Protein AF-A0A916LFK8-F1 (afdb_monomer_lite)

Radius of gyration: 14.89 Å; chains: 1; bounding box: 32×15×42 Å

Secondary structure (DSSP, 8-state):
-HHHHHHHHHHHHHHHHHHHHHHHS-TT-HHHHHHHHHHHHHHHHHHHHHHHHHHHHHHTT-

Foldseek 3Di:
DVVLVVVLVVLVVVLVVLVVVLVPDDPVPVVVNVVSVVVSVVSVVVNVVSVVVVVVVVVVVD

Structure (mmCIF, N/CA/C/O backbone):
data_AF-A0A916LFK8-F1
#
_entry.id   AF-A0A916LFK8-F1
#
loop_
_atom_site.group_PDB
_atom_site.id
_atom_site.type_symbol
_atom_site.label_atom_id
_atom_site.label_alt_id
_atom_site.label_comp_id
_atom_site.label_asym_id
_atom_site.label_entity_id
_atom_site.label_seq_id
_atom_site.pdbx_PDB_ins_code
_atom_site.Cartn_x
_atom_site.Cartn_y
_atom_site.Cartn_z
_atom_site.occupancy
_atom_site.B_iso_or_equiv
_atom_site.auth_seq_id
_atom_site.auth_comp_id
_atom_site.auth_asym_id
_atom_site.auth_atom_id
_atom_site.pdbx_PDB_model_num
ATOM 1 N N . MET A 1 1 ? 6.043 3.828 -22.509 1.00 82.56 1 MET A N 1
ATOM 2 C CA . MET A 1 1 ? 5.744 3.415 -21.117 1.00 82.56 1 MET A CA 1
ATOM 3 C C . MET A 1 1 ? 4.423 3.951 -20.539 1.00 82.56 1 MET A C 1
ATOM 5 O O . MET A 1 1 ? 3.942 3.375 -19.574 1.00 82.56 1 MET A O 1
ATOM 9 N N . ALA A 1 2 ? 3.727 4.898 -21.193 1.00 88.69 2 ALA A N 1
ATOM 10 C CA . ALA A 1 2 ? 2.498 5.543 -20.685 1.00 88.69 2 ALA A CA 1
ATOM 11 C C . ALA A 1 2 ? 1.361 4.629 -20.168 1.00 88.69 2 ALA A C 1
ATOM 13 O O . ALA A 1 2 ? 0.534 5.062 -19.367 1.00 88.69 2 ALA A O 1
ATOM 14 N N . ALA A 1 3 ? 1.247 3.384 -20.642 1.00 91.31 3 ALA A N 1
ATOM 15 C CA . ALA A 1 3 ? 0.246 2.446 -20.127 1.00 91.31 3 ALA A CA 1
ATOM 16 C C . ALA A 1 3 ? 0.573 1.961 -18.702 1.00 91.31 3 ALA A C 1
ATOM 18 O O . ALA A 1 3 ? -0.345 1.861 -17.885 1.00 91.31 3 ALA A O 1
ATOM 19 N N . VAL A 1 4 ? 1.856 1.712 -18.419 1.00 92.12 4 VAL A N 1
ATOM 20 C CA . VAL A 1 4 ? 2.360 1.275 -17.110 1.00 92.12 4 VAL A CA 1
ATOM 21 C C . VAL A 1 4 ? 2.268 2.423 -16.108 1.00 92.12 4 VAL A C 1
ATOM 23 O O . VAL A 1 4 ? 1.713 2.234 -15.031 1.00 92.12 4 VAL A O 1
ATOM 26 N N . ASP A 1 5 ? 2.641 3.641 -16.511 1.00 93.19 5 ASP A N 1
ATOM 27 C CA . ASP A 1 5 ? 2.517 4.839 -15.666 1.00 93.19 5 ASP A CA 1
ATOM 28 C C . ASP A 1 5 ? 1.058 5.069 -15.228 1.00 93.19 5 ASP A C 1
ATOM 30 O O . ASP A 1 5 ? 0.758 5.281 -14.053 1.00 93.19 5 ASP A O 1
ATOM 34 N N . ARG A 1 6 ? 0.101 4.925 -16.160 1.00 96.56 6 ARG A N 1
ATOM 35 C CA . ARG A 1 6 ? -1.335 5.002 -15.836 1.00 96.56 6 ARG A CA 1
ATOM 36 C C . ARG A 1 6 ? -1.803 3.872 -14.915 1.00 96.56 6 ARG A C 1
ATOM 38 O O . ARG A 1 6 ? -2.773 4.060 -14.184 1.00 96.56 6 ARG A O 1
ATOM 45 N N . GLN A 1 7 ? -1.208 2.683 -14.999 1.00 96.62 7 GLN A N 1
ATOM 46 C CA . GLN A 1 7 ? -1.538 1.568 -14.105 1.00 96.62 7 GLN A CA 1
ATOM 47 C C . GLN A 1 7 ? -1.002 1.805 -12.692 1.00 96.62 7 GLN A C 1
ATOM 49 O O . GLN A 1 7 ? -1.759 1.601 -11.744 1.00 96.62 7 GLN A O 1
ATOM 54 N N . LEU A 1 8 ? 0.234 2.290 -12.560 1.00 96.69 8 LEU A N 1
ATOM 55 C CA . LEU A 1 8 ? 0.835 2.670 -11.281 1.00 96.69 8 LEU A CA 1
ATOM 56 C C . LEU A 1 8 ? 0.036 3.780 -10.592 1.00 96.69 8 LEU A C 1
ATOM 58 O O . LEU A 1 8 ? -0.324 3.622 -9.429 1.00 96.69 8 LEU A O 1
ATOM 62 N N . ALA A 1 9 ? -0.359 4.829 -11.321 1.00 97.31 9 ALA A N 1
ATOM 63 C CA . ALA A 1 9 ? -1.201 5.898 -10.775 1.00 97.31 9 ALA A CA 1
ATOM 64 C C . ALA A 1 9 ? -2.523 5.360 -10.194 1.00 97.31 9 ALA A C 1
ATOM 66 O O . ALA A 1 9 ? -2.875 5.651 -9.055 1.00 97.31 9 ALA A O 1
ATOM 67 N N . ARG A 1 10 ? -3.217 4.475 -10.925 1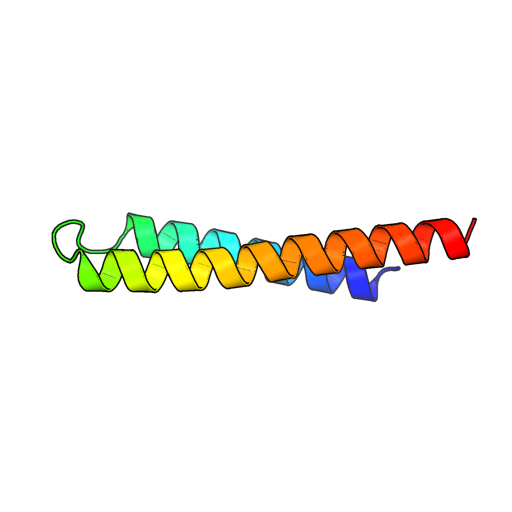.00 98.25 10 ARG A N 1
ATOM 68 C CA . ARG A 1 10 ? -4.455 3.850 -10.427 1.00 98.25 10 ARG A CA 1
ATOM 69 C C . ARG A 1 10 ? -4.236 2.957 -9.207 1.00 98.25 10 ARG A C 1
ATOM 71 O O . ARG A 1 10 ? -5.146 2.813 -8.393 1.00 98.25 10 ARG A O 1
ATOM 78 N N . LEU A 1 11 ? -3.092 2.284 -9.105 1.00 98.31 11 LEU A N 1
ATOM 79 C CA . LEU A 1 11 ? -2.768 1.483 -7.924 1.00 98.31 11 LEU A CA 1
ATOM 80 C C . LEU A 1 11 ? -2.476 2.383 -6.720 1.00 98.31 11 LEU A C 1
ATOM 82 O O . LEU A 1 11 ? -2.986 2.097 -5.639 1.00 98.31 11 LEU A O 1
ATOM 86 N N . ALA A 1 12 ? -1.756 3.488 -6.919 1.00 97.50 12 ALA A N 1
ATOM 87 C CA . ALA A 1 12 ? -1.504 4.485 -5.884 1.00 97.50 12 ALA A CA 1
ATOM 88 C C . ALA A 1 12 ? -2.812 5.083 -5.336 1.00 97.50 12 ALA A C 1
ATOM 90 O O . ALA A 1 12 ? -3.005 5.105 -4.121 1.00 97.50 12 ALA A O 1
ATOM 91 N N . ASP A 1 13 ? -3.759 5.445 -6.210 1.00 98.56 13 ASP A N 1
ATOM 92 C CA . ASP A 1 13 ? -5.081 5.940 -5.797 1.00 98.56 13 ASP A CA 1
ATOM 93 C C . ASP A 1 13 ? -5.836 4.912 -4.939 1.00 98.56 13 ASP A C 1
ATOM 95 O O . ASP A 1 13 ? -6.453 5.245 -3.926 1.00 98.56 13 ASP A O 1
ATOM 99 N N . ARG A 1 14 ? -5.767 3.627 -5.311 1.00 98.62 14 ARG A N 1
ATOM 100 C CA . ARG A 1 14 ? -6.408 2.537 -4.556 1.00 98.62 14 ARG A CA 1
ATOM 101 C C . ARG 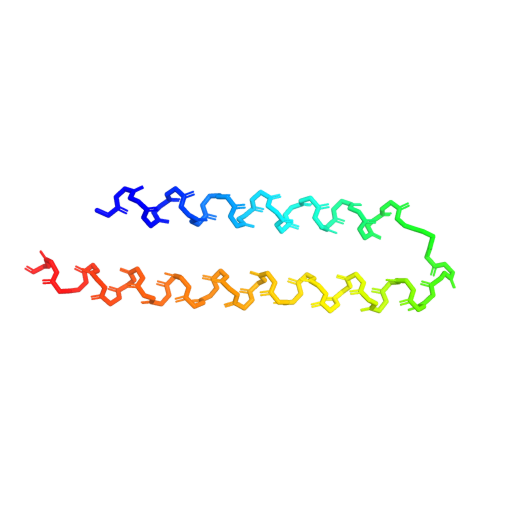A 1 14 ? -5.746 2.299 -3.202 1.00 98.62 14 ARG A C 1
ATOM 103 O O . ARG A 1 14 ? -6.451 2.014 -2.237 1.00 98.62 14 ARG A O 1
ATOM 110 N N . VAL A 1 15 ? -4.420 2.396 -3.130 1.00 98.62 15 VAL A N 1
ATOM 111 C CA . VAL A 1 15 ? -3.659 2.311 -1.875 1.00 98.62 15 VAL A CA 1
ATOM 112 C C . VA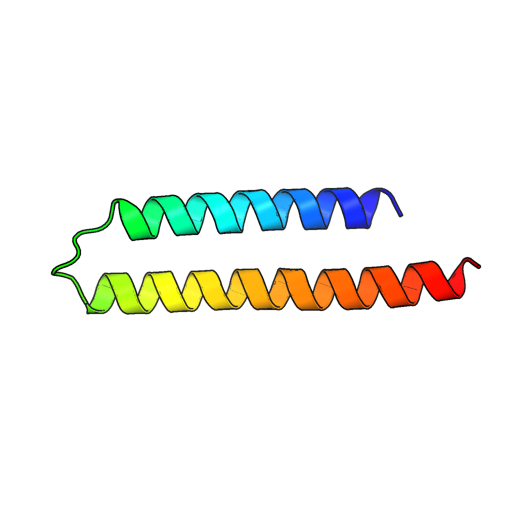L A 1 15 ? -4.048 3.463 -0.951 1.00 98.62 15 VAL A C 1
ATOM 114 O O . VAL A 1 15 ? -4.389 3.217 0.204 1.00 98.62 15 VAL A O 1
ATOM 117 N N . ALA A 1 16 ? -4.086 4.695 -1.466 1.00 98.56 16 ALA A N 1
ATOM 118 C CA . ALA A 1 16 ? -4.507 5.869 -0.706 1.00 98.56 16 ALA A CA 1
ATOM 119 C C . ALA A 1 16 ? -5.940 5.715 -0.172 1.00 98.56 16 ALA A C 1
ATOM 121 O O . ALA A 1 16 ? -6.170 5.886 1.023 1.00 98.56 16 ALA A O 1
ATOM 122 N N . ALA A 1 17 ? -6.879 5.284 -1.019 1.00 98.56 17 ALA A N 1
ATOM 123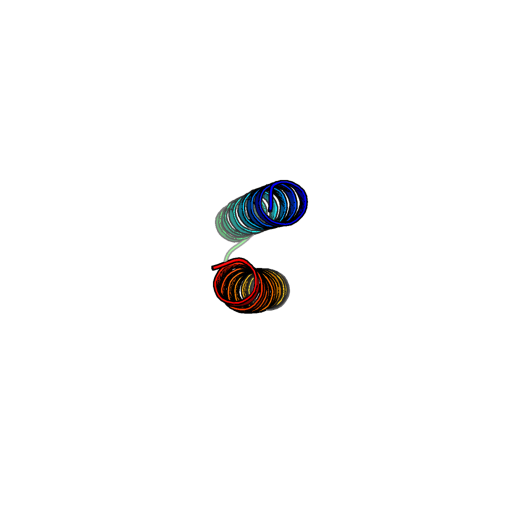 C CA . ALA A 1 17 ? -8.255 5.022 -0.601 1.00 98.56 17 ALA A CA 1
ATOM 124 C C . ALA A 1 17 ? -8.341 3.954 0.506 1.00 98.56 17 ALA A C 1
ATOM 126 O O . ALA A 1 17 ? -9.115 4.109 1.448 1.00 98.56 17 ALA A O 1
ATOM 127 N N . LYS A 1 18 ? -7.523 2.892 0.441 1.00 98.44 18 LYS A N 1
ATOM 128 C CA . LYS A 1 18 ? -7.472 1.882 1.510 1.00 98.44 18 LYS A CA 1
ATOM 129 C C . LYS A 1 18 ? -6.838 2.384 2.797 1.00 98.44 18 LYS A C 1
ATOM 131 O O . LYS A 1 18 ? -7.283 1.969 3.863 1.00 98.44 18 LYS A O 1
ATOM 136 N N . HIS A 1 19 ? -5.860 3.280 2.726 1.00 98.50 19 HIS A N 1
ATOM 137 C CA . HIS A 1 19 ? -5.353 3.953 3.918 1.00 98.50 19 HIS A CA 1
ATOM 138 C C . HIS A 1 19 ? -6.429 4.813 4.587 1.00 98.50 19 HIS A C 1
ATOM 140 O O . HIS A 1 19 ? -6.570 4.740 5.806 1.00 98.50 19 HIS A O 1
ATOM 146 N N . THR A 1 20 ? -7.213 5.565 3.809 1.00 98.56 20 THR A N 1
ATOM 147 C CA . THR A 1 20 ? -8.352 6.334 4.333 1.00 98.56 20 THR A CA 1
ATOM 148 C C . THR A 1 20 ? -9.390 5.421 4.978 1.00 98.56 20 THR A C 1
ATOM 150 O O . THR A 1 20 ? -9.746 5.638 6.129 1.00 98.56 20 THR A O 1
ATOM 153 N N . GLU A 1 21 ? -9.801 4.346 4.301 1.00 98.31 21 GLU A N 1
ATOM 154 C CA . GLU A 1 21 ? -10.769 3.384 4.847 1.00 98.31 21 GLU A CA 1
ATOM 155 C C . GLU A 1 21 ? -10.281 2.747 6.154 1.00 98.31 21 GLU A C 1
ATOM 157 O O . GLU A 1 21 ? -11.052 2.616 7.097 1.00 98.31 21 GLU A O 1
ATOM 162 N N . LEU A 1 22 ? -8.995 2.390 6.247 1.00 98.19 22 LEU A N 1
ATOM 163 C CA . LEU A 1 22 ? -8.408 1.855 7.477 1.00 98.19 22 LEU A CA 1
ATOM 164 C C . LEU A 1 22 ? -8.428 2.880 8.622 1.00 98.19 22 LEU A C 1
ATOM 166 O O . LEU A 1 22 ? -8.684 2.509 9.767 1.00 98.19 22 LEU A O 1
ATOM 170 N N . ALA A 1 23 ? -8.146 4.149 8.316 1.00 97.81 23 ALA A N 1
ATOM 171 C CA . ALA A 1 23 ? -8.136 5.235 9.293 1.00 97.81 23 ALA A CA 1
ATOM 172 C C . ALA A 1 23 ? -9.546 5.593 9.791 1.00 97.81 23 ALA A C 1
ATOM 174 O O . ALA A 1 23 ? -9.708 5.949 10.955 1.00 97.81 23 ALA A O 1
ATOM 175 N N . GLU A 1 24 ? -10.554 5.487 8.924 1.00 98.19 24 GLU A N 1
ATOM 176 C CA . GLU A 1 24 ? -11.959 5.769 9.240 1.00 98.19 24 GLU A CA 1
ATOM 177 C C . GLU A 1 24 ? -12.687 4.579 9.891 1.00 98.19 24 GLU A C 1
ATOM 179 O O . GLU A 1 24 ? -13.768 4.757 10.453 1.00 98.19 24 GLU A O 1
ATOM 184 N N . HIS A 1 25 ? -12.116 3.369 9.834 1.00 98.00 25 HIS A N 1
ATOM 185 C CA . HIS A 1 25 ? -12.732 2.161 10.391 1.00 98.00 25 HIS A CA 1
ATOM 186 C C . HIS A 1 25 ? -12.782 2.183 11.925 1.00 98.00 25 HIS A C 1
ATOM 188 O O . HIS A 1 25 ? -11.973 2.833 12.593 1.00 98.00 25 HIS A O 1
ATOM 194 N N . ASP A 1 26 ? -13.708 1.414 12.500 1.00 98.12 26 ASP A N 1
ATOM 195 C CA . ASP A 1 26 ? -13.766 1.196 13.947 1.00 98.12 26 ASP A CA 1
ATOM 196 C C . ASP A 1 26 ? -12.495 0.474 14.429 1.00 98.12 26 ASP A C 1
ATOM 198 O O . ASP A 1 26 ? -12.257 -0.692 14.115 1.00 98.12 26 ASP A O 1
ATOM 202 N N . GLN A 1 27 ? -11.675 1.165 15.223 1.00 96.12 27 GLN A N 1
ATOM 203 C CA . GLN A 1 27 ? -10.386 0.650 15.700 1.00 96.12 27 GLN A CA 1
ATOM 204 C C . GLN A 1 27 ? -10.523 -0.443 16.774 1.00 96.12 27 GLN A C 1
ATOM 206 O O . GLN A 1 27 ? -9.537 -1.109 17.099 1.00 96.12 27 GLN A O 1
ATOM 211 N N . SER A 1 28 ? -11.730 -0.654 17.312 1.00 97.94 28 SER A N 1
ATOM 212 C CA . SER A 1 28 ? -12.035 -1.795 18.179 1.00 97.94 28 SER A CA 1
ATOM 213 C C . SER A 1 28 ? -12.368 -3.072 17.390 1.00 97.94 28 SER A C 1
ATOM 215 O O . SER A 1 28 ? -12.230 -4.178 17.916 1.00 97.94 28 SER A O 1
ATOM 217 N N . ASP A 1 29 ? -12.714 -2.954 16.101 1.00 98.31 29 ASP A N 1
ATOM 218 C CA . ASP A 1 29 ? -12.940 -4.090 15.203 1.00 98.31 29 ASP A CA 1
ATOM 219 C C . ASP A 1 29 ? -11.614 -4.619 14.633 1.00 98.31 29 ASP A C 1
ATOM 221 O O . ASP A 1 29 ? -11.241 -4.409 13.475 1.00 98.31 29 ASP A O 1
ATOM 225 N N . HIS A 1 30 ? -10.883 -5.364 15.460 1.00 97.69 30 HIS A N 1
ATOM 226 C CA . HIS A 1 30 ? -9.597 -5.946 15.073 1.00 97.69 30 HIS A CA 1
ATOM 227 C C . HIS A 1 30 ? -9.694 -6.929 13.894 1.00 97.69 30 HIS A C 1
ATOM 229 O O . HIS A 1 30 ? -8.724 -7.088 13.146 1.00 97.69 30 HIS A O 1
ATOM 235 N N . VAL A 1 31 ? -10.849 -7.574 13.690 1.00 98.44 31 VAL A N 1
ATOM 236 C CA . VAL A 1 31 ? -11.071 -8.485 12.555 1.00 98.44 31 VAL A CA 1
ATOM 237 C C . VAL A 1 31 ? -11.179 -7.683 11.260 1.00 98.44 31 VAL A C 1
ATOM 239 O O . VAL A 1 31 ? -10.501 -8.002 10.277 1.00 98.44 31 VAL A O 1
ATOM 242 N N . GLY A 1 32 ? -11.976 -6.612 11.263 1.00 98.12 32 GLY A N 1
ATOM 243 C CA . GLY A 1 32 ? -12.088 -5.675 10.149 1.00 98.12 32 GLY A CA 1
ATOM 244 C C . GLY A 1 32 ? -10.753 -5.022 9.807 1.00 98.12 32 GLY A C 1
ATOM 245 O O . GLY A 1 32 ? -10.329 -5.085 8.652 1.00 98.12 32 GLY A O 1
ATOM 246 N N . ILE A 1 33 ? -10.039 -4.502 10.807 1.00 98.44 33 ILE A N 1
ATOM 247 C CA . ILE A 1 33 ? -8.706 -3.903 10.639 1.00 98.44 33 ILE A CA 1
ATOM 248 C C . ILE A 1 33 ? -7.709 -4.899 10.038 1.00 98.44 33 ILE A C 1
ATOM 250 O O . ILE A 1 33 ? -6.988 -4.564 9.092 1.00 98.44 33 ILE A O 1
ATOM 254 N N . THR A 1 34 ? -7.687 -6.143 10.525 1.00 98.31 34 THR A N 1
ATOM 255 C CA . THR A 1 34 ? -6.802 -7.186 9.984 1.00 98.31 34 THR A CA 1
ATOM 256 C C . THR A 1 34 ? -7.106 -7.455 8.511 1.00 98.31 34 THR A C 1
ATOM 258 O O . THR A 1 34 ? -6.193 -7.502 7.684 1.00 98.31 34 THR A O 1
ATOM 261 N N . ARG A 1 35 ? -8.390 -7.575 8.159 1.00 98.44 35 ARG A N 1
ATOM 262 C CA . ARG A 1 35 ? -8.835 -7.783 6.776 1.00 98.44 35 ARG A CA 1
ATOM 263 C C . ARG A 1 35 ? -8.446 -6.611 5.872 1.00 98.44 35 ARG A C 1
ATOM 265 O O . ARG A 1 35 ? -7.919 -6.839 4.785 1.00 98.44 35 ARG A O 1
ATOM 272 N N . LEU A 1 36 ? -8.680 -5.371 6.300 1.00 98.31 36 LEU A N 1
ATOM 273 C CA . LEU A 1 36 ? -8.320 -4.173 5.534 1.00 98.31 36 LEU A CA 1
ATOM 274 C C . LEU A 1 36 ? -6.804 -4.062 5.336 1.00 98.31 36 LEU A C 1
ATOM 276 O O . LEU A 1 36 ? -6.343 -3.795 4.228 1.00 98.31 36 LEU A O 1
ATOM 280 N N . THR A 1 37 ? -6.024 -4.368 6.372 1.00 98.25 37 THR A N 1
ATOM 281 C CA . THR A 1 37 ? -4.556 -4.389 6.304 1.00 98.25 37 THR A CA 1
ATOM 282 C C . THR A 1 37 ? -4.044 -5.446 5.320 1.00 98.25 37 THR A C 1
ATOM 284 O O . THR A 1 37 ? -3.117 -5.181 4.557 1.00 98.25 37 THR A O 1
ATOM 287 N N . GLN A 1 38 ? -4.654 -6.637 5.281 1.00 98.62 38 GLN A N 1
ATOM 288 C CA . GLN A 1 38 ? -4.311 -7.663 4.288 1.00 98.62 38 GLN A CA 1
ATOM 289 C C . GLN A 1 38 ? -4.624 -7.200 2.861 1.00 98.62 38 GLN A C 1
ATOM 291 O O . GLN A 1 38 ? -3.801 -7.371 1.965 1.00 98.62 38 GLN A O 1
ATOM 296 N N . GLN A 1 39 ? -5.782 -6.570 2.646 1.00 98.50 39 GLN A N 1
ATOM 297 C CA . GLN A 1 39 ? -6.143 -6.015 1.339 1.00 98.50 39 GLN A CA 1
ATOM 298 C C . GLN A 1 39 ? -5.173 -4.914 0.892 1.00 98.50 39 GLN A C 1
ATOM 300 O O . GLN A 1 39 ? -4.791 -4.874 -0.276 1.00 98.50 39 GLN A O 1
ATOM 305 N N . LEU A 1 40 ? -4.752 -4.047 1.817 1.00 98.62 40 LEU A N 1
ATOM 306 C CA . LEU A 1 40 ? -3.754 -3.014 1.558 1.00 98.62 40 LEU A CA 1
ATOM 307 C C . LEU A 1 40 ? -2.406 -3.621 1.145 1.00 98.62 40 LEU A C 1
ATOM 309 O O . LEU A 1 40 ? -1.834 -3.179 0.152 1.00 98.62 40 LEU A O 1
ATOM 313 N N . ARG A 1 41 ? -1.935 -4.667 1.838 1.00 98.56 41 ARG A N 1
ATOM 314 C CA . ARG A 1 41 ? -0.692 -5.370 1.470 1.00 98.56 41 ARG A CA 1
ATOM 315 C C . ARG A 1 41 ? -0.742 -5.934 0.056 1.00 98.56 41 ARG A C 1
ATOM 317 O O . ARG A 1 41 ? 0.175 -5.695 -0.711 1.00 98.56 41 ARG A O 1
ATOM 324 N N . VAL A 1 42 ? -1.843 -6.580 -0.328 1.00 98.56 42 VAL A N 1
ATOM 325 C CA . VAL A 1 42 ? -2.005 -7.096 -1.699 1.00 98.56 42 VAL A CA 1
ATOM 326 C C . VAL A 1 42 ? -1.899 -5.974 -2.741 1.00 98.56 42 VAL A C 1
ATOM 328 O O . VAL A 1 42 ? -1.294 -6.159 -3.795 1.00 98.56 42 VAL A O 1
ATOM 331 N N . LEU A 1 43 ? -2.458 -4.790 -2.464 1.00 98.62 43 LEU A N 1
ATOM 332 C CA . LEU A 1 43 ? -2.308 -3.639 -3.362 1.00 98.62 43 LEU A CA 1
ATOM 333 C C . LEU A 1 43 ? -0.859 -3.142 -3.428 1.00 98.62 43 LEU A C 1
ATOM 335 O O . LEU A 1 43 ? -0.396 -2.811 -4.516 1.00 98.62 43 LEU A O 1
ATOM 339 N N . GLN A 1 44 ? -0.153 -3.109 -2.298 1.00 98.50 44 GLN A N 1
ATOM 340 C 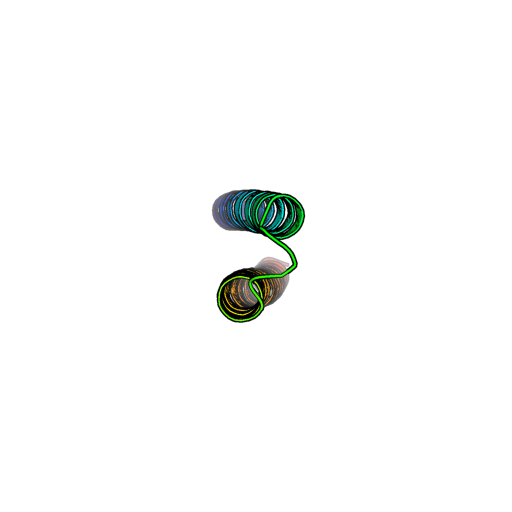CA . GLN A 1 44 ? 1.259 -2.722 -2.234 1.00 98.50 44 GLN A CA 1
ATOM 341 C C . GLN A 1 44 ? 2.157 -3.720 -2.981 1.00 98.50 44 GLN A C 1
ATOM 343 O O . GLN A 1 44 ? 3.021 -3.299 -3.746 1.00 98.50 44 GLN A O 1
ATOM 348 N N . ASP A 1 45 ? 1.893 -5.022 -2.861 1.00 98.62 45 ASP A N 1
ATOM 349 C CA . ASP A 1 45 ? 2.603 -6.064 -3.611 1.00 98.62 45 ASP A CA 1
ATOM 350 C C . ASP A 1 45 ? 2.403 -5.889 -5.125 1.00 98.62 45 ASP A C 1
ATOM 352 O O . ASP A 1 45 ? 3.336 -6.039 -5.914 1.00 98.62 45 ASP A O 1
ATOM 356 N N . HIS A 1 46 ? 1.192 -5.511 -5.550 1.00 98.38 46 HIS A N 1
ATOM 357 C CA . HIS A 1 46 ? 0.912 -5.210 -6.955 1.00 98.38 46 HIS A CA 1
ATOM 358 C C . HIS A 1 46 ? 1.636 -3.951 -7.450 1.00 98.38 46 HIS A C 1
ATOM 360 O O . HIS A 1 46 ? 2.042 -3.919 -8.613 1.00 98.38 46 HIS A O 1
ATOM 366 N N . VAL A 1 47 ? 1.785 -2.923 -6.605 1.00 98.25 47 VAL A N 1
ATOM 367 C CA . VAL A 1 47 ? 2.595 -1.735 -6.927 1.00 98.25 47 VAL A CA 1
ATOM 368 C C . VAL A 1 47 ? 4.042 -2.156 -7.150 1.00 98.25 47 VAL A C 1
ATOM 370 O O . VAL A 1 47 ? 4.552 -1.947 -8.247 1.00 98.25 47 VAL A O 1
ATOM 373 N N . ALA A 1 48 ? 4.651 -2.844 -6.182 1.00 98.12 48 ALA A N 1
ATOM 374 C CA . ALA A 1 48 ? 6.047 -3.272 -6.263 1.00 98.12 48 ALA A CA 1
ATOM 375 C C . ALA A 1 48 ? 6.316 -4.164 -7.490 1.00 98.12 48 ALA A C 1
ATOM 377 O O . ALA A 1 48 ? 7.296 -3.978 -8.208 1.00 98.12 48 ALA A O 1
ATOM 378 N N . ALA A 1 49 ? 5.415 -5.106 -7.790 1.00 97.31 49 ALA A N 1
ATOM 379 C CA . ALA A 1 49 ? 5.533 -5.946 -8.981 1.00 97.31 49 ALA A CA 1
ATOM 380 C C . ALA A 1 49 ? 5.458 -5.136 -10.288 1.00 97.31 49 ALA A C 1
ATOM 382 O O . ALA A 1 49 ? 6.164 -5.440 -11.252 1.00 97.31 49 ALA A O 1
ATOM 383 N N . MET A 1 50 ? 4.606 -4.107 -10.338 1.00 97.38 50 MET A N 1
ATOM 384 C CA . MET A 1 50 ? 4.483 -3.242 -11.510 1.00 97.38 50 MET A CA 1
ATOM 385 C C . MET A 1 50 ? 5.684 -2.302 -11.660 1.00 97.38 50 MET A C 1
ATOM 387 O O . MET A 1 50 ? 6.118 -2.073 -12.785 1.00 97.38 50 MET A O 1
ATOM 391 N N . GLU A 1 51 ? 6.241 -1.799 -10.557 1.00 97.38 51 GLU A N 1
ATOM 392 C CA . GLU A 1 51 ? 7.467 -0.991 -10.548 1.00 97.38 51 GLU A CA 1
ATOM 393 C C . GLU A 1 51 ? 8.671 -1.795 -11.046 1.00 97.38 51 GLU A C 1
ATOM 395 O O . GLU A 1 51 ? 9.390 -1.326 -11.925 1.00 97.38 51 GLU A O 1
ATOM 400 N N . ASN A 1 52 ? 8.837 -3.038 -10.583 1.00 96.56 52 ASN A N 1
ATOM 401 C CA . ASN A 1 52 ? 9.893 -3.928 -11.077 1.00 96.56 52 ASN A CA 1
ATOM 402 C C . ASN A 1 52 ? 9.764 -4.168 -12.585 1.00 96.56 52 ASN A C 1
ATOM 404 O O . ASN A 1 52 ? 10.725 -4.011 -13.331 1.00 96.56 52 ASN A O 1
ATOM 408 N N . ARG A 1 53 ? 8.550 -4.470 -13.061 1.00 94.31 53 ARG A N 1
ATOM 409 C CA . ARG A 1 53 ? 8.301 -4.652 -14.496 1.00 94.31 53 ARG A CA 1
ATOM 410 C C . ARG A 1 53 ? 8.557 -3.375 -15.297 1.00 94.31 53 ARG A C 1
ATOM 412 O O . ARG A 1 53 ? 8.991 -3.444 -16.444 1.00 94.31 53 ARG A O 1
ATOM 419 N N . TRP A 1 54 ? 8.219 -2.216 -14.740 1.00 95.19 54 TRP A N 1
ATOM 420 C CA . TRP A 1 54 ? 8.491 -0.931 -15.376 1.00 95.19 54 TRP A CA 1
ATOM 421 C C . TRP A 1 54 ? 9.996 -0.708 -15.531 1.00 95.19 54 TRP A C 1
ATOM 423 O O . TRP A 1 54 ? 10.423 -0.339 -16.622 1.00 95.19 54 TRP A O 1
ATOM 433 N N . LEU A 1 55 ? 10.779 -1.005 -14.487 1.00 96.06 55 LEU A N 1
ATOM 434 C CA . LEU A 1 55 ? 12.238 -0.925 -14.517 1.00 96.06 55 LEU A CA 1
ATOM 435 C C . LEU A 1 55 ? 12.816 -1.834 -15.611 1.00 96.06 55 LEU A C 1
ATOM 437 O O . LEU A 1 55 ? 13.503 -1.340 -16.500 1.00 96.06 55 LEU A O 1
ATOM 441 N N . GLU A 1 56 ? 12.438 -3.116 -15.628 1.00 94.94 56 GLU A N 1
ATOM 442 C CA . GLU A 1 56 ? 12.872 -4.081 -16.652 1.00 94.94 56 GLU A CA 1
ATOM 443 C C . GLU A 1 56 ? 12.551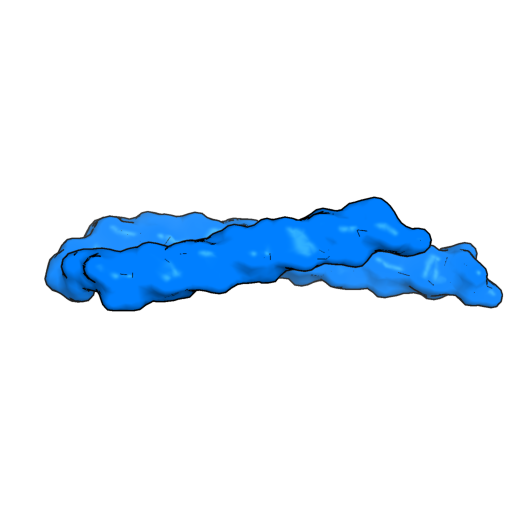 -3.599 -18.079 1.00 94.94 56 GLU A C 1
ATOM 445 O O . GLU A 1 56 ? 13.380 -3.673 -18.983 1.00 94.94 56 GLU A O 1
ATOM 450 N N . LEU A 1 57 ? 11.341 -3.071 -18.300 1.00 93.12 57 LEU A N 1
ATOM 451 C CA . LEU A 1 57 ? 10.944 -2.540 -19.606 1.00 93.12 57 LEU A CA 1
ATOM 452 C C . LEU A 1 57 ? 11.706 -1.269 -19.981 1.00 93.12 57 LEU A C 1
ATOM 454 O O . LEU A 1 57 ? 11.918 -1.036 -21.169 1.00 93.12 57 LEU A O 1
ATOM 458 N N . SER A 1 58 ? 12.065 -0.436 -19.003 1.00 92.94 58 SER A N 1
ATOM 459 C CA . SER A 1 58 ? 12.846 0.776 -19.246 1.00 92.94 58 SER A CA 1
ATOM 460 C C . SER A 1 58 ? 14.274 0.442 -19.673 1.00 92.94 58 SER A C 1
ATOM 462 O O . SER A 1 58 ? 14.732 0.996 -20.666 1.00 92.94 58 SER A O 1
ATOM 464 N N . GLU A 1 59 ? 14.905 -0.544 -19.026 1.00 94.75 59 GLU A N 1
ATOM 465 C CA . GLU A 1 59 ? 16.242 -1.044 -19.371 1.00 94.75 59 GLU A CA 1
ATOM 466 C C . GLU A 1 59 ? 16.279 -1.680 -20.770 1.00 94.75 59 GLU A C 1
ATOM 468 O O . GLU A 1 59 ? 17.251 -1.528 -21.497 1.00 94.75 59 GLU A O 1
ATOM 473 N N . MET A 1 60 ? 15.211 -2.368 -21.192 1.00 93.75 60 MET A N 1
ATOM 474 C CA . MET A 1 60 ? 15.120 -2.947 -22.544 1.00 93.75 60 MET A CA 1
ATOM 475 C C . MET A 1 60 ? 14.988 -1.909 -23.670 1.00 93.75 60 MET A C 1
ATOM 477 O O . MET A 1 60 ? 15.152 -2.258 -24.841 1.00 93.75 60 MET A O 1
ATOM 481 N N . LEU A 1 61 ? 14.568 -0.685 -23.345 1.00 89.81 61 LEU A N 1
ATOM 482 C CA . LEU A 1 61 ? 14.332 0.392 -24.310 1.00 89.81 61 LEU A CA 1
ATOM 483 C C . LEU A 1 61 ? 15.505 1.378 -24.404 1.00 89.81 61 LEU A C 1
ATOM 485 O O . LEU A 1 61 ? 15.453 2.269 -25.256 1.00 89.81 61 LEU A O 1
ATOM 489 N N . GLU A 1 62 ? 16.504 1.230 -23.534 1.00 79.25 62 GLU A N 1
ATOM 490 C CA . GLU A 1 62 ? 17.765 1.981 -23.523 1.00 79.25 62 GLU A CA 1
ATOM 491 C C . GLU A 1 62 ? 18.789 1.364 -24.493 1.00 79.25 62 GLU A C 1
ATOM 493 O O . GLU A 1 62 ? 19.455 2.150 -25.207 1.00 79.25 62 GLU A O 1
#

pLDDT: mean 96.46, std 3.66, range [79.25, 98.62]

Sequence (62 aa):
MAAVDRQLARLADRVAAKHTELAEHDQSDHVGITRLTQQLRVLQDHVAAMENRWLELSEMLE

Organism: Mycobacterium tuberculosis (NCBI:txid1773)

InterPro domains:
  IPR032524 ABC transporter Uup, C-terminal [PF16326] (3-59)
  IPR037118 Valyl-tRNA synthetase, tRNA-binding arm superfamily [G3DSA:1.10.287.380] (1-61)